Protein AF-A0A382I4M3-F1 (afdb_monomer)

Secondary structure (DSSP, 8-state):
----EEEEEEEEEEEEEETTEEEEEEEEEEEEEEEE--TTTTS---S--HHHHHHHGGG-

Mean predicted aligned error: 3.68 Å

Organism: NCBI:txid408172

Solvent-accessible surface area (backbone atoms only — not comparable to full-atom values): 4112 Å² total; per-residue (Å²): 134,80,85,55,69,78,50,72,50,77,48,80,46,75,46,52,64,58,99,93,39,74,47,95,66,58,49,75,49,77,47,77,46,77,45,59,66,68,90,63,66,95,61,74,86,72,94,75,62,60,69,62,46,68,66,48,57,85,80,108

Foldseek 3Di:
DDFQWPDKDKDWDWAQADPNDGDPGTDIDIDMDTDTDDPCPPVPDDPDPPVVCVVHVVVD

Structure (mmCIF, N/CA/C/O backbone):
data_AF-A0A382I4M3-F1
#
_entry.id   AF-A0A382I4M3-F1
#
loop_
_atom_site.group_PDB
_atom_site.id
_atom_site.type_symbol
_atom_site.label_atom_id
_atom_site.label_alt_id
_atom_site.label_comp_id
_atom_site.label_asym_id
_atom_site.label_entity_id
_atom_site.label_seq_id
_atom_site.pdbx_PDB_ins_code
_atom_site.Cartn_x
_atom_site.Cartn_y
_atom_site.Cartn_z
_atom_site.occupancy
_atom_site.B_iso_or_equiv
_atom_site.auth_seq_id
_atom_site.auth_comp_id
_atom_site.auth_asym_id
_atom_site.auth_atom_id
_atom_site.pdbx_PDB_model_num
ATOM 1 N N . MET A 1 1 ? 1.418 -5.945 -20.163 1.00 70.31 1 MET A N 1
ATOM 2 C CA . MET A 1 1 ? 2.468 -5.571 -19.193 1.00 70.31 1 MET A CA 1
ATOM 3 C C . MET A 1 1 ? 2.424 -6.538 -18.022 1.00 70.31 1 MET A C 1
ATOM 5 O O . MET A 1 1 ? 1.328 -6.809 -17.527 1.00 70.31 1 MET A O 1
ATOM 9 N N . ASP A 1 2 ? 3.575 -7.095 -17.652 1.00 79.56 2 ASP A N 1
ATOM 10 C CA . ASP A 1 2 ? 3.698 -8.085 -16.579 1.00 79.56 2 ASP A CA 1
ATOM 11 C C . ASP A 1 2 ? 3.963 -7.410 -15.223 1.00 79.56 2 ASP A C 1
ATOM 13 O O . ASP A 1 2 ? 4.772 -6.478 -15.134 1.00 79.56 2 ASP A O 1
ATOM 17 N N . LEU A 1 3 ? 3.260 -7.848 -14.175 1.00 87.44 3 LEU A N 1
ATOM 18 C CA . LEU A 1 3 ? 3.359 -7.273 -12.833 1.00 87.44 3 LEU A CA 1
ATOM 19 C C . LEU A 1 3 ? 4.604 -7.844 -12.147 1.00 87.44 3 LEU A C 1
ATOM 21 O O . LEU A 1 3 ? 4.554 -8.868 -11.474 1.00 87.44 3 LEU A O 1
ATOM 25 N N . ASN A 1 4 ? 5.734 -7.162 -12.325 1.00 93.44 4 ASN A N 1
ATOM 26 C CA . ASN A 1 4 ? 7.033 -7.560 -11.779 1.00 93.44 4 ASN A CA 1
ATOM 27 C C . ASN A 1 4 ? 7.102 -7.303 -10.258 1.00 93.44 4 ASN A C 1
ATOM 29 O O . ASN A 1 4 ? 7.767 -6.365 -9.807 1.00 93.44 4 ASN A O 1
ATOM 33 N N . LEU A 1 5 ? 6.375 -8.106 -9.476 1.00 95.12 5 LEU A N 1
ATOM 34 C CA . LEU A 1 5 ? 6.274 -8.017 -8.019 1.00 95.12 5 LEU A CA 1
ATOM 35 C C . LEU A 1 5 ? 7.513 -8.611 -7.339 1.00 95.12 5 LEU A C 1
ATOM 37 O O . LEU A 1 5 ? 7.802 -9.795 -7.467 1.00 95.12 5 LEU A O 1
ATOM 41 N N . ARG A 1 6 ? 8.218 -7.795 -6.550 1.00 97.62 6 ARG A N 1
ATOM 42 C CA . ARG A 1 6 ? 9.362 -8.242 -5.741 1.00 97.62 6 ARG A CA 1
ATOM 43 C C . ARG A 1 6 ? 8.942 -8.737 -4.361 1.00 97.62 6 ARG A C 1
ATOM 45 O O . ARG A 1 6 ? 9.473 -9.725 -3.870 1.00 97.62 6 ARG A O 1
ATOM 52 N N . LYS A 1 7 ? 8.061 -7.991 -3.694 1.00 97.75 7 LYS A N 1
ATOM 53 C CA . LYS A 1 7 ? 7.537 -8.307 -2.359 1.00 97.75 7 LYS A CA 1
ATOM 54 C C . LYS A 1 7 ? 6.276 -7.504 -2.082 1.00 97.75 7 LYS A C 1
ATOM 56 O O . LYS A 1 7 ? 6.070 -6.460 -2.698 1.00 97.75 7 LYS A O 1
ATOM 61 N N . PHE A 1 8 ? 5.517 -7.925 -1.081 1.00 97.31 8 PHE A N 1
ATOM 62 C CA . PHE A 1 8 ? 4.539 -7.072 -0.422 1.00 97.31 8 PHE A CA 1
ATOM 63 C C . PHE A 1 8 ? 4.853 -6.974 1.071 1.00 97.31 8 PHE A C 1
ATOM 65 O O . PHE A 1 8 ? 5.494 -7.851 1.651 1.00 97.31 8 PHE A O 1
ATOM 72 N N . ALA A 1 9 ? 4.429 -5.879 1.682 1.00 98.06 9 ALA A N 1
ATOM 73 C CA . ALA A 1 9 ? 4.438 -5.690 3.118 1.00 98.06 9 ALA A CA 1
ATOM 74 C C . ALA A 1 9 ? 2.995 -5.522 3.580 1.00 98.06 9 ALA A C 1
ATOM 76 O O . ALA A 1 9 ? 2.208 -4.826 2.940 1.00 98.06 9 ALA A O 1
A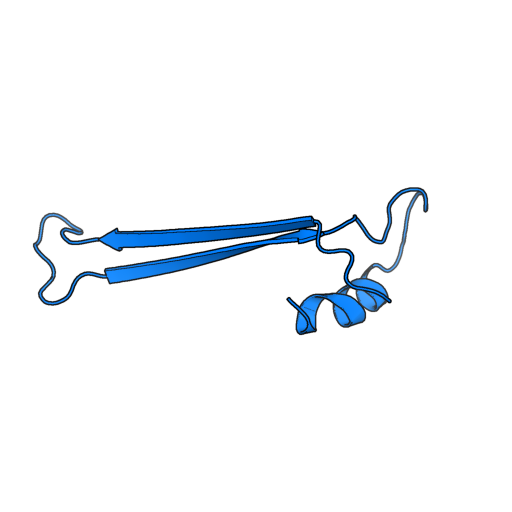TOM 77 N N . LYS A 1 10 ? 2.662 -6.171 4.692 1.00 98.00 10 LYS A N 1
ATOM 78 C CA . LYS A 1 10 ? 1.378 -6.017 5.365 1.00 98.00 10 LYS A CA 1
ATOM 79 C C . LYS A 1 10 ? 1.638 -5.476 6.758 1.00 98.00 10 LYS A C 1
ATOM 81 O O . LYS A 1 10 ? 2.449 -6.041 7.489 1.00 98.00 10 LYS A O 1
ATOM 86 N N . PHE A 1 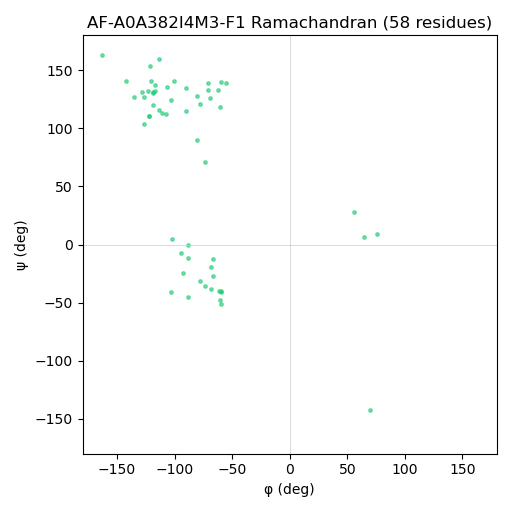11 ? 0.907 -4.439 7.124 1.00 98.19 11 PHE A N 1
ATOM 87 C CA . PHE A 1 11 ? 0.867 -3.913 8.474 1.00 98.19 11 PHE A CA 1
ATOM 88 C C . PHE A 1 11 ? -0.560 -4.019 8.999 1.00 98.19 11 PHE A C 1
ATOM 90 O O . PHE A 1 11 ? -1.510 -3.659 8.305 1.00 98.19 11 PHE A O 1
ATOM 97 N N . VAL A 1 12 ? -0.700 -4.580 10.197 1.00 98.00 12 VAL A N 1
ATOM 98 C CA . VAL A 1 12 ? -1.982 -4.707 10.886 1.00 98.00 12 VAL A CA 1
ATOM 99 C C . VAL A 1 12 ? -1.828 -4.002 12.216 1.00 98.00 12 VAL A C 1
ATOM 101 O O . VAL A 1 12 ? -1.091 -4.475 13.079 1.00 98.00 12 VAL A O 1
ATOM 104 N N . ASP A 1 13 ? -2.515 -2.878 12.354 1.00 97.44 13 ASP A N 1
ATOM 105 C CA . ASP A 1 13 ? -2.569 -2.104 13.583 1.00 97.44 13 ASP A CA 1
ATOM 106 C C . ASP A 1 13 ? -3.932 -2.290 14.237 1.00 97.44 13 ASP A C 1
ATOM 108 O O . ASP A 1 13 ? -4.972 -2.276 13.572 1.00 97.44 13 ASP A O 1
ATOM 112 N N . LYS A 1 14 ? -3.916 -2.501 15.550 1.00 97.81 14 LYS A N 1
ATOM 113 C CA . LYS A 1 14 ? -5.116 -2.692 16.349 1.00 97.81 14 LYS A CA 1
ATOM 114 C C . LYS A 1 14 ? -5.112 -1.707 17.506 1.00 97.81 14 LYS A C 1
ATOM 116 O O . LYS A 1 14 ? -4.448 -1.917 18.521 1.00 97.81 14 LYS A O 1
ATOM 121 N N . THR A 1 15 ? -5.914 -0.662 17.377 1.00 97.69 15 THR A N 1
ATOM 122 C CA . THR A 1 15 ? -6.000 0.420 18.354 1.00 97.69 15 THR A CA 1
ATOM 123 C C . THR A 1 15 ? -7.071 0.103 19.397 1.00 97.69 15 THR A C 1
ATOM 125 O O . THR A 1 15 ? -8.261 0.005 19.092 1.00 97.69 15 THR A O 1
ATOM 128 N N . PHE A 1 16 ? -6.653 -0.078 20.653 1.00 98.06 16 PHE A N 1
ATOM 129 C CA . PHE A 1 16 ? -7.553 -0.384 21.777 1.00 98.06 16 PHE A CA 1
ATOM 130 C C . PHE A 1 16 ? -8.027 0.863 22.536 1.00 98.06 16 PHE A C 1
ATOM 132 O O . PHE A 1 16 ? -9.071 0.817 23.192 1.00 98.06 16 PHE A O 1
ATOM 139 N N . ILE A 1 17 ? -7.253 1.950 22.483 1.00 97.62 17 ILE A N 1
ATOM 140 C CA . ILE A 1 17 ? -7.530 3.216 23.166 1.00 97.62 17 ILE A CA 1
ATOM 141 C C . ILE A 1 17 ? -7.277 4.351 22.180 1.00 97.62 17 ILE A C 1
ATOM 143 O O . ILE A 1 17 ? -6.189 4.446 21.622 1.00 97.62 17 ILE A O 1
ATOM 147 N N . GLU A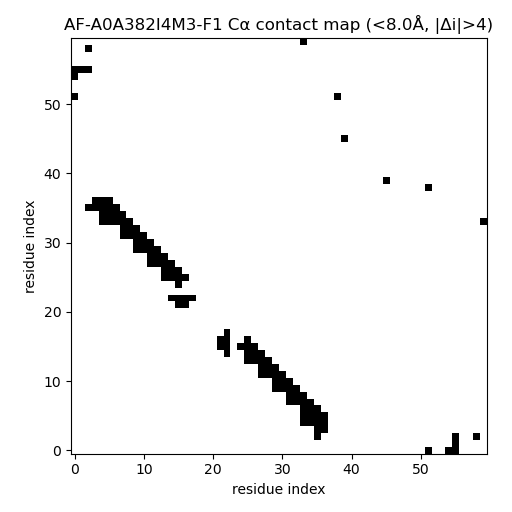 1 18 ? -8.264 5.220 22.008 1.00 95.06 18 GLU A N 1
ATOM 148 C CA . GLU A 1 18 ? -8.186 6.383 21.126 1.00 95.06 18 GLU A CA 1
ATOM 149 C C . GLU A 1 18 ? -8.911 7.560 21.790 1.00 95.06 18 GLU A C 1
ATOM 151 O O . GLU A 1 18 ? -9.900 7.366 22.504 1.00 95.06 18 GLU A O 1
ATOM 156 N N . GLY A 1 19 ? -8.371 8.777 21.666 1.00 94.88 19 GLY A N 1
ATOM 157 C CA . GLY A 1 19 ? -8.914 9.954 22.361 1.00 94.88 19 GLY A CA 1
ATOM 158 C C . GLY A 1 19 ? -9.016 9.792 23.889 1.00 94.88 19 GLY A C 1
ATOM 159 O O . GLY A 1 19 ? -9.914 10.352 24.513 1.00 94.88 19 GLY A O 1
ATOM 160 N N . GLY A 1 20 ? -8.149 8.967 24.492 1.00 96.56 20 GLY A N 1
ATOM 161 C CA . GLY A 1 20 ? -8.148 8.679 25.931 1.00 96.56 20 GLY A CA 1
ATOM 162 C C . GLY A 1 20 ? -9.251 7.726 26.416 1.00 96.56 20 GLY A C 1
ATOM 163 O O . GLY A 1 20 ? -9.412 7.561 27.623 1.00 96.56 20 GLY A O 1
ATOM 164 N N . LYS A 1 21 ? -10.014 7.084 25.519 1.00 96.50 21 LYS A N 1
ATOM 165 C CA . LYS A 1 21 ? -11.096 6.149 25.879 1.00 96.50 21 LYS A CA 1
ATOM 166 C C . LYS A 1 21 ? -10.844 4.758 25.309 1.00 96.50 21 LYS A C 1
ATOM 168 O O . LYS A 1 21 ? -10.398 4.611 24.174 1.00 96.50 21 LYS A O 1
ATOM 173 N N . LYS A 1 22 ? -11.167 3.721 26.088 1.00 97.44 22 LYS A N 1
ATOM 174 C CA . LYS A 1 22 ? -11.124 2.328 25.621 1.00 97.44 22 LYS A CA 1
ATOM 175 C C . LYS A 1 22 ? -12.235 2.095 24.597 1.00 97.44 22 LYS A C 1
ATOM 177 O O . LYS A 1 22 ? -13.404 2.344 24.890 1.00 97.44 22 LYS A O 1
ATOM 182 N N . ALA A 1 23 ? -11.879 1.596 23.420 1.00 96.06 23 ALA A N 1
ATOM 183 C CA . ALA A 1 23 ? -12.849 1.257 22.390 1.00 96.06 23 ALA A CA 1
ATOM 184 C C . ALA A 1 23 ? -13.648 0.004 22.793 1.00 96.06 23 ALA A C 1
ATOM 186 O O . ALA A 1 23 ? -13.081 -0.966 23.301 1.00 96.06 23 ALA A O 1
ATOM 187 N N . LYS A 1 24 ? -14.969 0.000 22.550 1.00 95.69 24 LYS A N 1
ATOM 188 C CA . LYS A 1 24 ? -15.818 -1.190 22.771 1.00 95.69 24 LYS A CA 1
ATOM 189 C C . LYS A 1 24 ? -15.373 -2.356 21.880 1.00 95.69 24 LYS A C 1
ATOM 191 O O . LYS A 1 24 ? -15.309 -3.492 22.339 1.00 95.69 24 LYS A O 1
ATOM 196 N N . THR A 1 25 ? -15.019 -2.039 20.639 1.00 96.62 25 THR A N 1
ATOM 197 C CA . THR A 1 25 ? -14.357 -2.933 19.688 1.00 96.62 25 THR A CA 1
ATOM 198 C C . THR A 1 25 ? -13.108 -2.210 19.186 1.00 96.62 25 THR A C 1
ATOM 200 O O . THR A 1 25 ? -13.247 -1.067 18.752 1.00 96.62 25 THR A O 1
ATOM 203 N N . PRO A 1 26 ? -11.907 -2.812 19.250 1.00 97.25 26 PRO A N 1
ATOM 204 C CA . PRO A 1 26 ? -10.688 -2.160 18.776 1.00 97.25 26 PRO A CA 1
ATOM 205 C C . PRO A 1 26 ? -10.771 -1.805 17.291 1.00 97.25 26 PRO A C 1
ATOM 207 O O . PRO A 1 26 ? -11.256 -2.615 16.496 1.00 97.25 26 PRO A O 1
ATOM 210 N N . VAL A 1 27 ? -10.261 -0.631 16.923 1.00 96.75 27 VAL A N 1
ATOM 211 C CA . VAL A 1 27 ? -10.140 -0.227 15.519 1.00 96.75 27 VAL A CA 1
ATOM 212 C C . VAL A 1 27 ? -9.049 -1.074 14.878 1.00 96.75 27 VAL A C 1
ATOM 214 O O . VAL A 1 27 ? -7.980 -1.254 15.459 1.00 96.75 27 VAL A O 1
ATOM 217 N N . LEU A 1 28 ? -9.336 -1.626 13.702 1.00 97.25 28 LEU A N 1
ATOM 218 C CA . LEU A 1 28 ? -8.388 -2.415 12.930 1.00 97.25 28 LEU A CA 1
ATOM 219 C C . LEU A 1 28 ? -8.014 -1.637 11.673 1.00 97.25 28 LEU A C 1
ATOM 221 O O . LEU A 1 28 ? -8.854 -1.452 10.793 1.00 97.25 28 LEU A O 1
ATOM 225 N N . LEU A 1 29 ? -6.756 -1.219 11.583 1.00 97.75 29 LEU A N 1
ATOM 226 C CA . LEU A 1 29 ? -6.192 -0.639 10.375 1.00 97.75 29 LEU A CA 1
ATOM 227 C C . LEU A 1 29 ? -5.322 -1.691 9.688 1.00 97.75 29 LEU A C 1
ATOM 229 O O . LEU A 1 29 ? -4.396 -2.244 10.283 1.00 97.75 29 LEU A O 1
ATOM 233 N N . VAL A 1 30 ? -5.627 -1.973 8.423 1.00 98.00 30 VAL A N 1
ATOM 234 C CA . VAL A 1 30 ? -4.852 -2.902 7.597 1.00 98.00 30 VAL A CA 1
ATOM 235 C C . VAL A 1 30 ? -4.295 -2.140 6.408 1.00 98.00 30 VAL A C 1
ATOM 237 O O . VAL A 1 30 ? -5.055 -1.623 5.594 1.00 98.00 30 VAL A O 1
ATOM 240 N N . SER A 1 31 ? -2.971 -2.119 6.295 1.00 97.88 31 SER A N 1
ATOM 241 C CA . SER A 1 31 ? -2.261 -1.513 5.170 1.00 97.88 31 SER A CA 1
ATOM 242 C C . SER A 1 31 ? -1.477 -2.583 4.427 1.00 97.88 31 SER A C 1
ATOM 244 O O . SER A 1 31 ? -0.751 -3.374 5.038 1.00 97.88 31 SER A O 1
ATOM 246 N N . VAL A 1 32 ? -1.597 -2.597 3.101 1.00 97.50 32 VAL A N 1
ATOM 247 C CA . VAL A 1 32 ? -0.828 -3.477 2.218 1.00 97.50 32 VAL A CA 1
ATOM 248 C C . VAL A 1 32 ? -0.084 -2.613 1.212 1.00 97.50 32 VAL A C 1
ATOM 250 O O . VAL A 1 32 ? -0.663 -1.710 0.618 1.00 97.50 32 VAL A O 1
ATOM 253 N N . ALA A 1 33 ? 1.205 -2.880 1.032 1.00 97.31 33 ALA A N 1
ATOM 254 C CA . ALA A 1 33 ? 2.038 -2.204 0.048 1.00 97.31 33 ALA A CA 1
ATOM 255 C C . ALA A 1 33 ? 2.761 -3.236 -0.812 1.00 97.31 33 ALA A C 1
ATOM 257 O O . ALA A 1 33 ? 3.398 -4.148 -0.283 1.00 97.31 33 ALA A O 1
ATOM 258 N N . ALA A 1 34 ? 2.702 -3.072 -2.130 1.00 96.56 34 ALA A N 1
ATOM 259 C CA . ALA A 1 34 ? 3.443 -3.882 -3.086 1.00 96.56 34 ALA A CA 1
ATOM 260 C C . ALA A 1 34 ? 4.685 -3.133 -3.576 1.00 96.56 34 ALA A C 1
ATOM 262 O O . ALA A 1 34 ? 4.649 -1.933 -3.837 1.00 96.56 34 ALA A O 1
ATOM 263 N N . VAL A 1 35 ? 5.791 -3.855 -3.731 1.00 96.94 35 VAL A N 1
ATOM 264 C CA . VAL A 1 35 ? 7.005 -3.341 -4.361 1.00 96.94 35 VAL A CA 1
ATOM 265 C C . VAL A 1 35 ? 7.145 -3.992 -5.723 1.00 96.94 35 VAL A C 1
ATOM 267 O O . VAL A 1 35 ? 7.419 -5.190 -5.808 1.00 96.94 35 VAL A O 1
ATOM 270 N N . ILE A 1 36 ? 6.999 -3.191 -6.772 1.00 95.75 36 ILE A N 1
ATOM 271 C CA . ILE A 1 36 ? 7.124 -3.626 -8.164 1.00 95.75 36 ILE A CA 1
ATOM 272 C C . ILE A 1 36 ? 8.336 -2.978 -8.834 1.00 95.75 36 ILE A C 1
ATOM 274 O O . ILE A 1 36 ? 8.832 -1.944 -8.379 1.00 95.75 36 ILE A O 1
ATOM 278 N N . LYS A 1 37 ? 8.817 -3.569 -9.931 1.00 95.06 37 LYS A N 1
ATOM 279 C CA . LYS A 1 37 ? 9.761 -2.880 -10.821 1.00 95.06 37 LYS A CA 1
ATOM 280 C C . LYS A 1 37 ? 9.085 -1.632 -11.402 1.00 95.06 37 LYS A C 1
ATOM 282 O O . LYS A 1 37 ? 7.959 -1.720 -11.885 1.00 95.06 37 LYS A O 1
ATOM 287 N N . ASN A 1 38 ? 9.778 -0.491 -11.374 1.00 94.62 38 ASN A N 1
ATOM 288 C CA . ASN A 1 38 ? 9.293 0.743 -11.994 1.00 94.62 38 ASN A CA 1
ATOM 289 C C . ASN A 1 38 ? 9.096 0.511 -13.511 1.00 94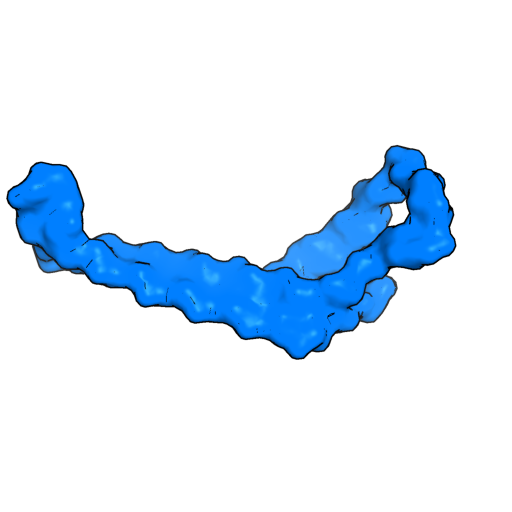.62 38 ASN A C 1
ATOM 291 O O . ASN A 1 38 ? 10.082 0.216 -14.191 1.00 94.62 38 ASN A O 1
ATOM 295 N N . PRO A 1 39 ? 7.868 0.642 -14.049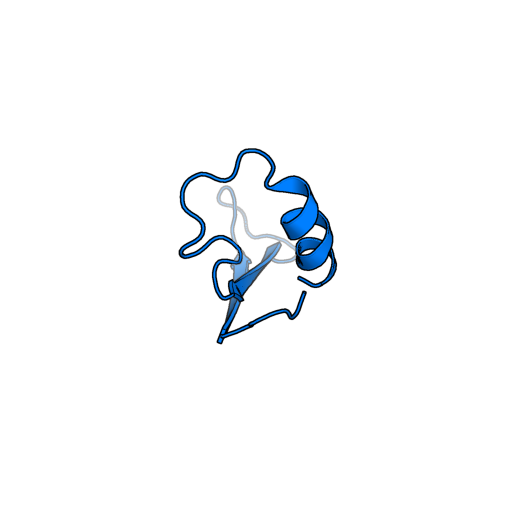 1.00 94.38 39 PRO A N 1
ATOM 296 C CA . PRO A 1 39 ? 7.594 0.370 -15.459 1.00 94.38 39 PRO A CA 1
ATOM 297 C C . PRO A 1 39 ? 8.239 1.380 -16.420 1.00 94.38 39 PRO A C 1
ATOM 299 O O . PRO A 1 39 ? 8.421 1.053 -17.595 1.00 94.38 39 PRO A O 1
ATOM 302 N N . TRP A 1 40 ? 8.620 2.562 -15.929 1.00 95.00 40 TRP A N 1
ATOM 303 C CA . TRP A 1 40 ? 9.232 3.647 -16.705 1.00 95.00 40 TRP A CA 1
ATOM 304 C C . TRP A 1 40 ? 10.749 3.756 -16.523 1.00 95.00 40 TRP A C 1
ATOM 306 O O . TRP A 1 40 ? 11.364 4.683 -17.047 1.00 95.00 40 TRP A O 1
ATOM 316 N N . ILE A 1 41 ? 11.369 2.832 -15.781 1.00 95.62 41 ILE A N 1
ATOM 317 C CA . ILE A 1 41 ? 12.827 2.820 -15.615 1.00 95.62 41 ILE A CA 1
ATOM 318 C C . ILE A 1 41 ? 13.515 2.787 -16.991 1.00 95.62 41 ILE A C 1
ATOM 320 O O . ILE A 1 41 ? 13.037 2.106 -17.895 1.00 95.62 41 ILE A O 1
ATOM 324 N N . GLU A 1 42 ? 14.600 3.552 -17.147 1.00 95.38 42 GLU A N 1
ATOM 325 C CA . GLU A 1 42 ? 15.405 3.657 -18.384 1.00 95.38 42 GLU A CA 1
ATOM 326 C C . GLU A 1 42 ? 14.695 4.257 -19.617 1.00 95.38 42 GLU A C 1
ATOM 328 O O . GLU A 1 42 ? 15.298 4.331 -20.684 1.00 95.38 42 GLU A O 1
ATOM 333 N N . ARG A 1 43 ? 13.458 4.761 -19.499 1.00 94.75 43 ARG A N 1
ATOM 334 C CA . ARG A 1 43 ? 12.731 5.372 -20.633 1.00 94.75 43 ARG A CA 1
ATOM 335 C C . ARG A 1 43 ? 12.976 6.874 -20.833 1.00 94.75 43 ARG A C 1
ATOM 337 O O . ARG A 1 43 ? 12.401 7.460 -21.743 1.00 94.75 43 ARG A O 1
ATOM 344 N N . GLY A 1 44 ? 13.800 7.510 -19.999 1.00 95.88 44 GLY A N 1
ATOM 345 C CA . GLY A 1 44 ? 13.941 8.971 -19.987 1.00 95.88 44 GLY A CA 1
ATOM 346 C C . GLY A 1 44 ? 12.681 9.665 -19.453 1.00 95.88 44 GLY A C 1
ATOM 347 O O . GLY A 1 44 ? 12.062 9.176 -18.508 1.00 95.88 44 GLY A O 1
ATOM 348 N N . PHE A 1 45 ? 12.311 10.811 -20.034 1.00 96.62 45 PHE A N 1
ATOM 349 C CA . PHE A 1 45 ? 11.065 11.507 -19.699 1.00 96.62 45 PHE A CA 1
ATOM 350 C C . PHE A 1 45 ? 9.879 10.859 -20.423 1.00 96.62 45 PHE A C 1
ATOM 352 O O . PHE A 1 45 ? 9.912 10.692 -21.640 1.00 96.62 45 PHE A O 1
ATOM 359 N N . VAL A 1 46 ? 8.829 10.515 -19.674 1.00 97.38 46 VAL A N 1
ATOM 360 C CA . VAL A 1 46 ? 7.597 9.926 -20.211 1.00 97.38 46 VAL A CA 1
ATOM 361 C C . VAL A 1 46 ? 6.462 10.924 -20.014 1.00 97.38 46 VAL A C 1
ATOM 363 O O . VAL A 1 46 ? 6.114 11.244 -18.880 1.00 97.38 46 VAL A O 1
ATOM 366 N N . GLU A 1 47 ? 5.906 11.416 -21.119 1.00 98.00 47 GLU A N 1
ATOM 367 C CA . GLU A 1 47 ? 4.885 12.471 -21.111 1.00 98.00 47 GLU A CA 1
ATOM 368 C C . GLU A 1 47 ? 3.508 11.976 -20.645 1.00 98.00 47 GLU A C 1
ATOM 370 O O . GLU A 1 47 ? 2.811 12.686 -19.924 1.00 98.00 47 GLU A O 1
ATOM 375 N N . ASP A 1 48 ? 3.143 10.735 -20.982 1.00 97.50 48 ASP A N 1
ATOM 376 C CA . ASP A 1 48 ? 1.900 10.108 -20.528 1.00 97.50 48 ASP A CA 1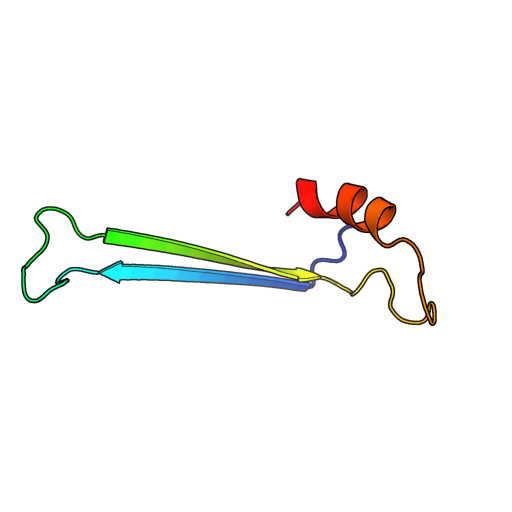
ATOM 377 C C . ASP A 1 48 ? 2.175 8.801 -19.773 1.00 97.50 48 ASP A C 1
ATOM 379 O O . ASP A 1 48 ? 2.579 7.795 -20.352 1.00 97.50 48 ASP A O 1
ATOM 383 N N . LEU A 1 49 ? 1.937 8.819 -18.460 1.00 96.94 49 LEU A N 1
ATOM 384 C CA . LEU A 1 49 ? 2.072 7.656 -17.572 1.00 96.94 49 LEU A CA 1
ATOM 385 C C . LEU A 1 49 ? 0.779 6.829 -17.480 1.00 96.94 49 LEU A C 1
ATOM 387 O O . LEU A 1 49 ? 0.767 5.738 -16.900 1.00 96.94 49 LEU A O 1
ATOM 391 N N . LYS A 1 50 ? -0.342 7.362 -17.981 1.00 97.12 50 LYS A N 1
ATOM 392 C CA . LYS A 1 50 ? -1.679 6.795 -17.791 1.00 97.12 50 LYS A CA 1
ATOM 393 C C . LYS A 1 50 ? -1.820 5.372 -18.348 1.00 97.12 50 LYS A C 1
ATOM 395 O O . LYS A 1 50 ? -2.449 4.567 -17.655 1.00 97.12 50 LYS A O 1
ATOM 400 N N . PRO A 1 51 ? -1.257 5.006 -19.518 1.00 95.75 51 PRO A N 1
ATOM 401 C CA . PRO A 1 51 ? -1.399 3.656 -20.057 1.00 95.75 51 PRO A CA 1
ATOM 402 C C . PRO A 1 51 ? -0.830 2.581 -19.123 1.00 95.75 51 PRO A C 1
ATOM 404 O O . PRO A 1 51 ? -1.514 1.602 -18.819 1.00 95.75 51 PRO A O 1
ATOM 407 N N . GLU A 1 52 ? 0.388 2.769 -18.608 1.00 94.69 52 GLU A N 1
ATOM 408 C CA . GLU A 1 52 ? 1.007 1.824 -17.676 1.00 94.69 52 GLU A CA 1
ATOM 409 C C . GLU A 1 52 ? 0.294 1.792 -16.322 1.00 94.69 52 GLU A C 1
ATOM 411 O O . GLU A 1 52 ? 0.122 0.708 -15.758 1.00 94.69 52 GLU A O 1
ATOM 416 N N . ILE A 1 53 ? -0.171 2.943 -15.817 1.00 95.06 53 ILE A N 1
ATOM 417 C CA . ILE A 1 53 ? -0.962 3.009 -14.578 1.00 95.06 53 ILE A CA 1
ATOM 418 C C . ILE A 1 53 ? -2.235 2.175 -14.723 1.00 95.06 53 ILE A C 1
ATOM 420 O O . ILE A 1 53 ? -2.496 1.313 -13.888 1.00 95.06 53 ILE A O 1
ATOM 424 N N . LEU A 1 54 ? -3.007 2.379 -15.793 1.00 95.88 54 LEU A N 1
ATOM 425 C CA . LEU A 1 54 ? -4.261 1.653 -16.013 1.00 95.88 54 LEU A CA 1
ATOM 426 C C . LEU A 1 54 ? -4.039 0.155 -16.263 1.00 95.88 54 LEU A C 1
ATOM 428 O O . LEU A 1 54 ? -4.908 -0.652 -15.944 1.00 95.88 54 LEU A O 1
ATOM 432 N N . ALA A 1 55 ? -2.879 -0.234 -16.795 1.00 94.06 55 ALA A N 1
ATOM 433 C CA . ALA A 1 55 ? -2.533 -1.635 -17.008 1.00 94.06 55 ALA A CA 1
ATOM 434 C C . ALA A 1 55 ? -2.082 -2.366 -15.727 1.00 94.06 55 ALA A C 1
ATOM 436 O O . ALA A 1 55 ? -2.265 -3.586 -15.631 1.00 94.06 55 AL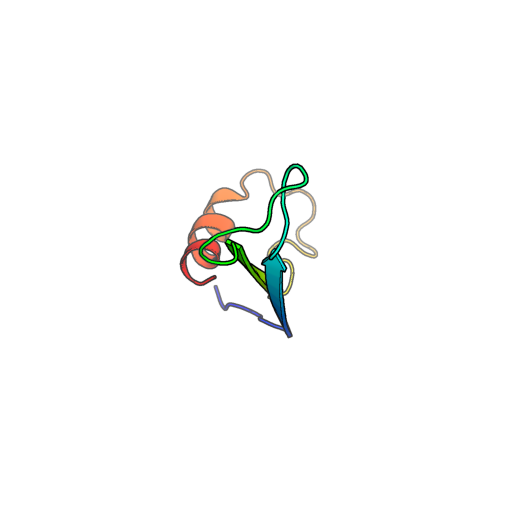A A O 1
ATOM 437 N N . LEU A 1 56 ? -1.451 -1.659 -14.781 1.00 93.94 56 LEU A N 1
ATOM 438 C CA . LEU A 1 56 ? -0.849 -2.250 -13.578 1.00 93.94 56 LEU A CA 1
ATOM 439 C C . LEU A 1 56 ? -1.687 -2.047 -12.312 1.00 93.94 56 LEU A C 1
ATOM 441 O O . LEU A 1 56 ? -1.807 -2.987 -11.532 1.00 93.94 56 LEU A O 1
ATOM 445 N N . ALA A 1 57 ? -2.277 -0.866 -12.108 1.00 92.56 57 ALA A N 1
ATOM 446 C CA . ALA A 1 57 ? -2.979 -0.521 -10.871 1.00 92.56 57 ALA A CA 1
ATOM 447 C C . ALA A 1 57 ? -4.166 -1.447 -10.541 1.00 92.56 57 ALA A C 1
ATOM 449 O O . ALA A 1 57 ? -4.259 -1.844 -9.389 1.00 92.56 57 ALA A O 1
ATOM 450 N N . PRO A 1 58 ? -5.019 -1.885 -11.493 1.00 94.25 58 PRO A N 1
ATOM 451 C CA . PRO A 1 58 ? -6.125 -2.800 -11.176 1.00 94.25 58 PRO A CA 1
ATOM 452 C C . PRO A 1 58 ? -5.697 -4.205 -10.728 1.00 94.25 58 PRO A C 1
ATOM 454 O O . PRO A 1 58 ? -6.535 -4.990 -10.296 1.00 94.25 58 PRO A O 1
ATOM 457 N N . LYS A 1 59 ? -4.418 -4.560 -10.906 1.00 89.81 59 LYS A N 1
ATOM 458 C CA . LYS A 1 59 ? -3.856 -5.863 -10.518 1.00 89.81 59 LYS A CA 1
ATOM 459 C C . LYS A 1 59 ? -3.206 -5.837 -9.12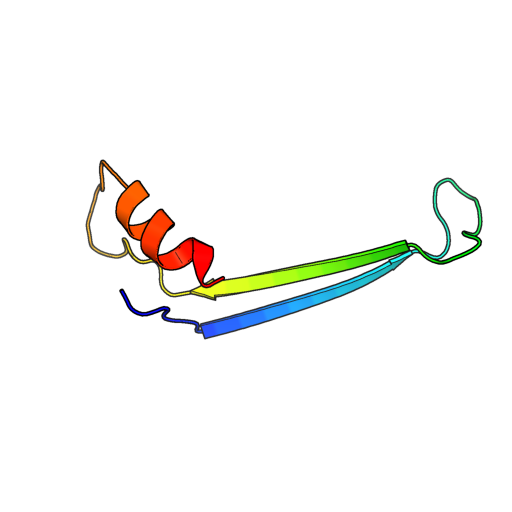8 1.00 89.81 59 LYS A C 1
ATOM 461 O O . LYS A 1 59 ? -2.746 -6.887 -8.679 1.00 89.81 59 LYS A O 1
ATOM 466 N N . LEU A 1 60 ? -3.095 -4.656 -8.516 1.00 88.81 60 LEU A N 1
ATOM 467 C CA . LEU A 1 60 ? -2.549 -4.412 -7.179 1.00 88.81 60 LEU A CA 1
ATOM 468 C C . LEU A 1 60 ? -3.685 -4.229 -6.173 1.00 88.81 60 LEU A C 1
ATOM 470 O O . LEU A 1 60 ? -3.496 -4.699 -5.030 1.00 88.81 60 LEU A O 1
#

Sequence (60 aa):
MDLNLRKFAKFVDKTFIEGGKKAKTPVLLVSVAAVIKNPWIERGFVEDLKPEILALAPKL

Radius of gyration: 18.29 Å; Cα contacts (8 Å, |Δi|>4): 61; chains: 1; bounding box: 31×21×47 Å

pLDDT: mean 95.27, std 4.43, range [70.31, 98.19]

InterPro domains:
  IPR009569 Amino acid synthesis, putative [PF06684] (5-60)
  IPR035936 BB2672 superfamily [G3DSA:3.30.1330.110] (1-60)
  IPR035936 BB2672 superfamily [SSF160519] (1-58)

Nearest PDB structures (fold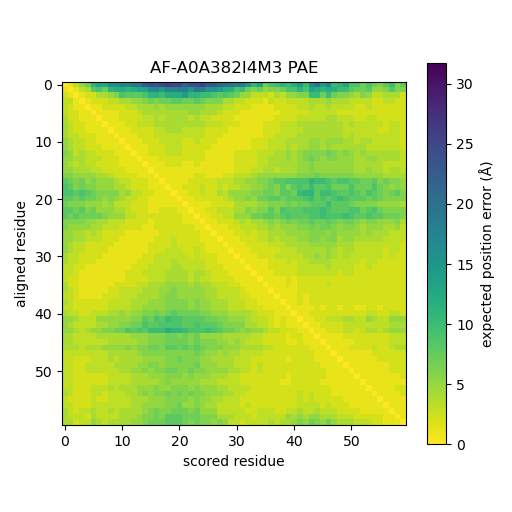seek):
  3byq-assembly1_B  TM=8.641E-01  e=1.728E-02  Bordetella bronchiseptica RB50
  5t7v-assembly1_S1  TM=4.954E-01  e=2.613E+00  Staphylococcus aureus